Protein AF-A0A9D4T9M1-F1 (afdb_monomer_lite)

Radius of gyration: 17.15 Å; chains: 1; bounding box: 35×35×42 Å

Organism: Rhipicephalus sanguineus (NCBI:txid34632)

pLDDT: mean 81.63, std 15.63, range [40.19, 95.75]

InterPro domains:
  IPR006612 THAP-type zinc finger [PF05485] (7-50)
  IPR006612 THAP-type zinc finger [PS50950] (1-68)
  IPR026516 THAP domain-containing protein 1/10 [PTHR46600] (7-51)
  IPR038441 THAP-type zinc finger superfamily [G3DSA:6.20.210.2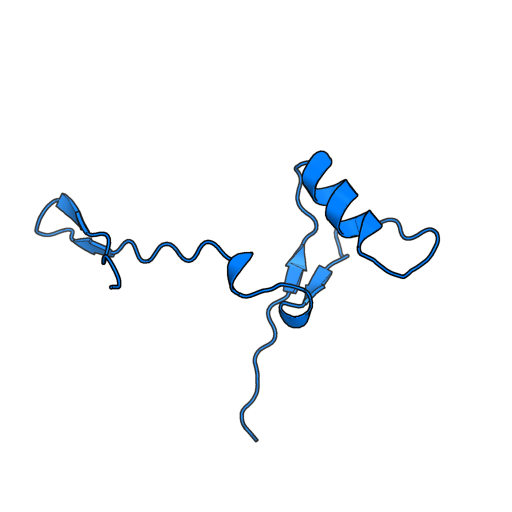0] (1-67)

Foldseek 3Di:
DPPPPWDKAFQDPPPVSNVVVVVPDPDPPDDDDRPDIDTPVSDDPVVDDDFPFDQDPVVRDTDGDDDD

Structure (mmCIF, N/CA/C/O backbone):
data_AF-A0A9D4T9M1-F1
#
_entry.id   AF-A0A9D4T9M1-F1
#
loop_
_atom_site.group_PDB
_atom_site.id
_atom_site.type_symbol
_atom_site.label_atom_id
_atom_site.label_alt_id
_atom_site.label_comp_id
_atom_site.label_asym_id
_atom_site.label_entity_id
_atom_site.label_seq_id
_atom_site.pdbx_PDB_ins_code
_atom_site.Cartn_x
_atom_site.Cartn_y
_atom_site.Cartn_z
_atom_site.occupancy
_atom_site.B_iso_or_equiv
_atom_site.auth_seq_id
_atom_site.auth_comp_id
_atom_site.auth_asym_id
_atom_site.auth_atom_id
_atom_site.pdbx_PDB_model_num
ATOM 1 N N . MET A 1 1 ? 10.158 -26.242 7.469 1.00 40.19 1 MET A N 1
ATOM 2 C CA . MET A 1 1 ? 9.516 -24.929 7.679 1.00 40.19 1 MET A CA 1
ATOM 3 C C . MET A 1 1 ? 10.037 -23.995 6.602 1.00 40.19 1 MET A C 1
ATOM 5 O O . MET A 1 1 ? 11.175 -23.563 6.697 1.00 40.19 1 MET A O 1
ATOM 9 N N . THR A 1 2 ? 9.287 -23.778 5.524 1.00 50.12 2 THR A N 1
ATOM 10 C CA . THR A 1 2 ? 9.642 -22.756 4.529 1.00 50.12 2 THR A CA 1
ATOM 11 C C . THR A 1 2 ? 9.327 -21.396 5.135 1.00 50.12 2 THR A C 1
ATOM 13 O O . THR A 1 2 ? 8.184 -21.147 5.514 1.00 50.12 2 THR A O 1
ATOM 16 N N . VAL A 1 3 ? 10.340 -20.549 5.289 1.00 55.44 3 VAL A N 1
ATOM 17 C CA . VAL A 1 3 ? 10.155 -19.170 5.743 1.00 55.44 3 VAL A CA 1
ATOM 18 C C . VAL A 1 3 ? 9.435 -18.437 4.614 1.00 55.44 3 VAL A C 1
ATOM 20 O O . VAL A 1 3 ? 9.977 -18.318 3.519 1.00 55.44 3 VAL A O 1
ATOM 23 N N . VAL A 1 4 ? 8.188 -18.029 4.839 1.00 59.53 4 VAL A N 1
ATOM 24 C CA . VAL A 1 4 ? 7.475 -17.163 3.896 1.00 59.53 4 VAL A CA 1
ATOM 25 C C . VAL A 1 4 ? 7.915 -15.749 4.246 1.00 59.53 4 VAL A C 1
ATOM 27 O O . VAL A 1 4 ? 7.469 -15.192 5.249 1.00 59.53 4 VAL A O 1
ATOM 30 N N . GLU A 1 5 ? 8.883 -15.210 3.509 1.00 62.53 5 GLU A N 1
ATOM 31 C CA . GLU A 1 5 ? 9.283 -13.813 3.669 1.00 62.53 5 GLU A CA 1
ATOM 32 C C . GLU A 1 5 ? 8.091 -12.923 3.314 1.00 62.53 5 GLU A C 1
ATOM 34 O O . GLU A 1 5 ? 7.779 -12.729 2.147 1.00 62.53 5 GLU A O 1
ATOM 39 N N . SER A 1 6 ? 7.402 -12.407 4.332 1.00 78.38 6 SER A N 1
ATOM 40 C CA . SER A 1 6 ? 6.263 -11.516 4.128 1.00 78.38 6 SER A CA 1
ATOM 41 C C . SER A 1 6 ? 6.752 -10.112 3.792 1.00 78.38 6 SER A C 1
ATOM 43 O O . SER A 1 6 ? 7.344 -9.435 4.638 1.00 78.38 6 SER A O 1
ATOM 45 N N . ALA A 1 7 ? 6.479 -9.644 2.575 1.00 90.69 7 ALA A N 1
ATOM 46 C CA . ALA A 1 7 ? 6.744 -8.259 2.205 1.00 90.69 7 ALA A CA 1
ATOM 47 C C . ALA A 1 7 ? 5.780 -7.289 2.918 1.00 90.69 7 ALA A C 1
ATOM 49 O O . ALA A 1 7 ? 4.617 -7.606 3.179 1.00 90.69 7 ALA A O 1
ATOM 50 N N . PHE A 1 8 ? 6.259 -6.075 3.211 1.00 93.62 8 PHE A N 1
ATOM 51 C CA . PHE A 1 8 ? 5.477 -5.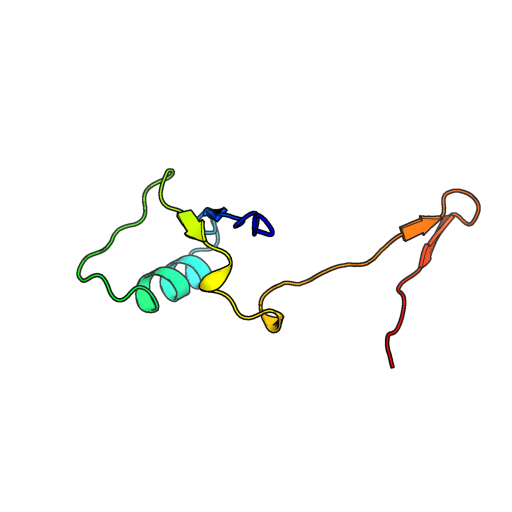001 3.831 1.00 93.62 8 PHE A CA 1
ATOM 52 C C . PHE A 1 8 ? 5.471 -3.749 2.951 1.00 93.62 8 PHE A C 1
ATOM 54 O O . PHE A 1 8 ? 6.522 -3.213 2.596 1.00 93.62 8 PHE A O 1
ATOM 61 N N . PHE A 1 9 ? 4.281 -3.224 2.667 1.00 93.88 9 PHE A N 1
ATOM 62 C CA . PHE A 1 9 ? 4.073 -2.073 1.795 1.00 93.88 9 PHE A CA 1
ATOM 63 C C . PHE A 1 9 ? 3.658 -0.840 2.592 1.00 93.88 9 PHE A C 1
ATOM 65 O O . PHE A 1 9 ? 2.789 -0.896 3.461 1.00 93.88 9 PHE A O 1
ATOM 72 N N . ALA A 1 10 ? 4.293 0.295 2.300 1.00 95.75 10 ALA A N 1
ATOM 73 C CA . ALA A 1 10 ? 3.901 1.582 2.862 1.00 95.75 10 ALA A CA 1
ATOM 74 C C . ALA A 1 10 ? 2.588 2.073 2.251 1.00 95.75 10 ALA A C 1
ATOM 76 O O . ALA A 1 10 ? 2.291 1.771 1.095 1.00 95.75 10 ALA A O 1
ATOM 77 N N . PHE A 1 11 ? 1.855 2.903 2.993 1.00 95.25 11 PHE A N 1
ATOM 78 C CA . PHE A 1 11 ? 0.720 3.609 2.411 1.00 95.25 11 PHE A CA 1
ATOM 79 C C . PHE A 1 11 ? 1.179 4.490 1.235 1.00 95.25 11 PHE A C 1
ATOM 81 O O . PHE A 1 11 ? 2.213 5.163 1.333 1.00 95.25 11 PHE A O 1
ATOM 88 N N . PRO A 1 12 ? 0.433 4.488 0.118 1.00 94.00 12 PRO A N 1
ATOM 89 C CA . PRO A 1 12 ? 0.798 5.249 -1.066 1.00 94.00 12 PRO A CA 1
ATOM 90 C C . PRO A 1 12 ? 0.684 6.758 -0.816 1.00 94.00 12 PRO A C 1
ATOM 92 O O . PRO A 1 12 ? -0.106 7.211 0.012 1.00 94.00 12 PRO A O 1
ATOM 95 N N . LYS A 1 13 ? 1.461 7.538 -1.578 1.00 92.44 13 LYS A N 1
ATOM 96 C CA . LYS A 1 13 ? 1.351 9.008 -1.611 1.00 92.44 13 LYS A CA 1
ATOM 97 C C . LYS A 1 13 ? 0.090 9.486 -2.335 1.00 92.44 13 LYS A C 1
ATOM 99 O O . LYS A 1 13 ? -0.379 10.583 -2.074 1.00 92.44 13 LYS A O 1
ATOM 104 N N . ASP A 1 14 ? -0.428 8.676 -3.257 1.00 95.19 14 ASP A N 1
ATOM 105 C CA . ASP A 1 14 ? -1.682 8.959 -3.948 1.00 95.19 14 ASP A CA 1
ATOM 106 C C . ASP A 1 14 ? -2.853 8.899 -2.961 1.00 95.19 14 ASP A C 1
ATOM 108 O O . ASP A 1 14 ? -3.142 7.851 -2.375 1.00 95.19 14 ASP A O 1
ATOM 112 N N . GLU A 1 15 ? -3.523 10.034 -2.777 1.00 94.50 15 GLU A N 1
ATOM 113 C CA . GLU A 1 15 ? -4.560 10.192 -1.758 1.00 94.50 15 GLU A CA 1
ATOM 114 C C . GLU A 1 15 ? -5.800 9.333 -2.039 1.00 94.50 15 GLU A C 1
ATOM 116 O O . GLU A 1 15 ? -6.426 8.832 -1.104 1.00 94.50 15 GLU A O 1
ATOM 121 N N . ALA A 1 16 ? -6.150 9.097 -3.308 1.00 95.62 16 ALA A N 1
ATOM 122 C CA . ALA A 1 16 ? -7.298 8.264 -3.658 1.00 95.62 16 ALA A CA 1
ATOM 123 C C . ALA A 1 16 ? -7.052 6.796 -3.275 1.00 95.62 16 ALA A C 1
ATOM 125 O O . ALA A 1 16 ? -7.864 6.176 -2.579 1.00 95.62 16 ALA A O 1
ATOM 126 N N . ARG A 1 17 ? -5.890 6.252 -3.648 1.00 93.50 17 ARG A N 1
ATOM 127 C CA . ARG A 1 17 ? -5.488 4.888 -3.293 1.00 93.50 17 ARG A CA 1
ATOM 128 C C . ARG A 1 17 ? -5.291 4.733 -1.787 1.00 93.50 17 ARG A C 1
ATOM 130 O O . ARG A 1 17 ? -5.731 3.737 -1.216 1.00 93.50 17 ARG A O 1
ATOM 137 N N . LYS A 1 18 ? -4.695 5.731 -1.130 1.00 94.62 18 LYS A N 1
ATOM 138 C CA . LYS A 1 18 ? -4.517 5.753 0.328 1.00 94.62 18 LYS A CA 1
ATOM 139 C C . LYS A 1 18 ? -5.859 5.677 1.055 1.00 94.62 18 LYS A C 1
ATOM 141 O O . LYS A 1 18 ? -6.010 4.848 1.948 1.00 94.62 18 LYS A O 1
ATOM 146 N N . LYS A 1 19 ? -6.855 6.468 0.638 1.00 94.50 19 LYS A N 1
ATOM 147 C CA . LYS A 1 19 ? -8.225 6.400 1.179 1.00 94.50 19 LYS A CA 1
ATOM 148 C C . LYS A 1 19 ? -8.856 5.024 0.976 1.00 94.50 19 LYS A C 1
ATOM 150 O O . LYS A 1 19 ? -9.495 4.520 1.895 1.00 94.50 19 LYS A O 1
ATOM 155 N N . SER A 1 20 ? -8.639 4.393 -0.181 1.00 94.00 20 SER A N 1
ATOM 156 C CA . SER A 1 20 ? -9.116 3.026 -0.430 1.00 94.00 20 SER A CA 1
ATOM 157 C C . SER A 1 20 ? -8.511 2.017 0.550 1.00 94.00 20 SER A C 1
ATOM 159 O O . SER A 1 20 ? -9.233 1.180 1.083 1.00 94.00 20 SER A O 1
ATOM 161 N N . TRP A 1 21 ? -7.209 2.115 0.832 1.00 95.50 21 TRP A N 1
ATOM 162 C CA . TRP A 1 21 ? -6.536 1.237 1.796 1.00 95.50 21 TRP A CA 1
ATOM 163 C C . TRP A 1 21 ? -7.028 1.467 3.228 1.00 95.50 21 TRP A C 1
ATOM 165 O O . TRP A 1 21 ? -7.247 0.508 3.961 1.00 95.50 21 TRP A O 1
ATOM 175 N N . ILE A 1 22 ? -7.243 2.726 3.627 1.00 94.31 22 ILE A N 1
ATOM 176 C CA . ILE A 1 22 ? -7.803 3.062 4.946 1.00 94.31 22 ILE A CA 1
ATOM 177 C C . ILE A 1 22 ? -9.219 2.495 5.082 1.00 94.31 22 ILE A C 1
ATOM 179 O O . ILE A 1 22 ? -9.531 1.894 6.102 1.00 94.31 22 ILE A O 1
ATOM 183 N N . LYS A 1 23 ? -10.054 2.622 4.044 1.00 93.50 23 LYS A N 1
ATOM 184 C CA . LYS A 1 23 ? -11.424 2.086 4.037 1.00 93.50 23 LYS A CA 1
ATOM 185 C C . LYS A 1 23 ? -11.464 0.557 4.133 1.00 93.50 23 LYS A C 1
ATOM 187 O O . LYS A 1 23 ? -12.389 0.017 4.727 1.00 93.50 23 LYS A O 1
ATOM 192 N N . ALA A 1 24 ? -10.488 -0.129 3.540 1.00 93.44 24 ALA A N 1
ATOM 193 C CA . ALA A 1 24 ? -10.365 -1.584 3.622 1.00 93.44 24 ALA A CA 1
ATOM 194 C C . ALA A 1 24 ? -9.834 -2.067 4.984 1.00 93.44 24 ALA A C 1
ATOM 196 O O . ALA A 1 24 ? -9.942 -3.250 5.302 1.00 93.44 24 ALA A O 1
ATOM 197 N N . ASN A 1 25 ? -9.259 -1.175 5.796 1.00 90.94 25 ASN A N 1
ATOM 198 C CA . ASN A 1 25 ? -8.772 -1.524 7.120 1.00 90.94 25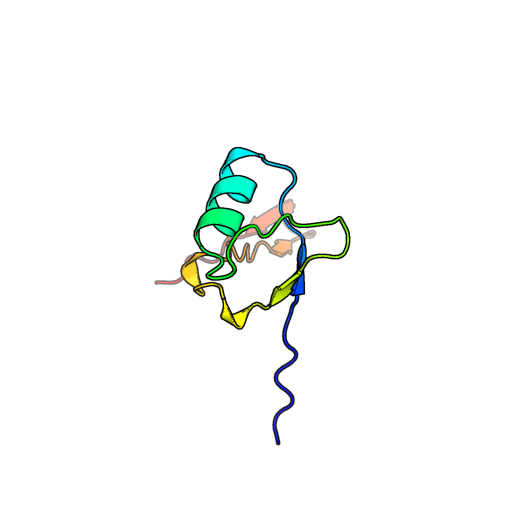 ASN A CA 1
ATOM 199 C C . ASN A 1 25 ? -9.957 -1.667 8.095 1.00 90.94 25 ASN A C 1
ATOM 201 O O . ASN A 1 25 ? -10.706 -0.708 8.279 1.00 90.94 25 ASN A O 1
ATOM 205 N N . PRO A 1 26 ? -10.124 -2.819 8.771 1.00 90.69 26 PRO A N 1
ATOM 206 C CA . PRO A 1 26 ? -11.238 -3.031 9.698 1.00 90.69 26 PRO A CA 1
ATOM 207 C C . PRO A 1 26 ? -11.122 -2.217 10.997 1.00 90.69 26 PRO A C 1
ATOM 209 O O . PRO A 1 26 ? -12.059 -2.187 11.794 1.00 90.69 26 PRO A O 1
ATOM 212 N N . ARG A 1 27 ? -9.975 -1.577 11.260 1.00 91.94 27 ARG A N 1
ATOM 213 C CA . ARG A 1 27 ? -9.771 -0.770 12.467 1.00 91.94 27 ARG A CA 1
ATOM 214 C C . ARG A 1 27 ? -10.528 0.551 12.364 1.00 91.94 27 ARG A C 1
ATOM 216 O O . ARG A 1 27 ? -10.246 1.376 11.497 1.00 91.94 27 ARG A O 1
ATOM 223 N N . LYS A 1 28 ? -11.439 0.772 13.311 1.00 90.62 28 LYS A N 1
ATOM 224 C CA . LYS A 1 28 ? -12.147 2.044 13.469 1.00 90.62 28 LYS A CA 1
ATOM 225 C C . LYS A 1 28 ? -11.153 3.174 13.774 1.00 90.62 28 LYS A C 1
ATOM 227 O O . LYS A 1 28 ? -10.208 2.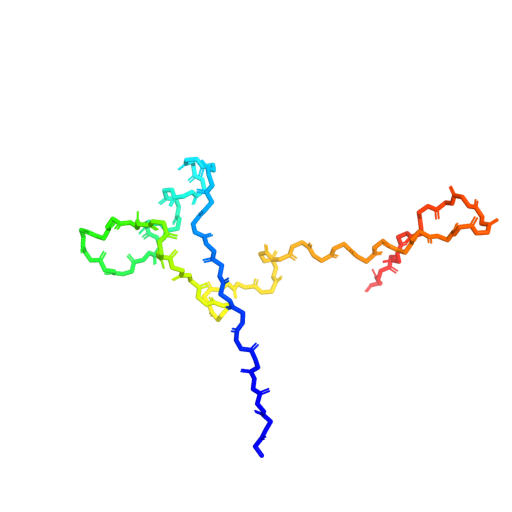970 14.532 1.00 90.62 28 LYS A O 1
ATOM 232 N N . ASP A 1 29 ? -11.372 4.338 13.164 1.00 89.50 29 ASP A N 1
ATOM 233 C CA . ASP A 1 29 ? -10.608 5.575 13.392 1.00 89.50 29 ASP A CA 1
ATOM 234 C C . ASP A 1 29 ? -9.090 5.450 13.128 1.00 89.50 29 ASP A C 1
ATOM 236 O O . ASP A 1 29 ? -8.266 6.185 13.676 1.00 89.50 29 ASP A O 1
ATOM 240 N N . PHE A 1 30 ? -8.692 4.519 12.254 1.00 90.88 30 PHE A N 1
ATOM 241 C CA . PHE A 1 30 ? -7.290 4.311 11.910 1.00 90.88 30 PHE A CA 1
ATOM 242 C C . PHE A 1 30 ? -6.750 5.408 10.982 1.00 90.88 30 PHE A C 1
ATOM 244 O O . PHE A 1 30 ? -7.200 5.567 9.847 1.00 90.88 30 PHE A O 1
ATOM 251 N N . THR A 1 31 ? -5.707 6.104 11.442 1.00 93.31 31 THR A N 1
ATOM 252 C CA . THR A 1 31 ? -4.940 7.056 10.629 1.00 93.31 31 THR A CA 1
ATOM 253 C C . THR A 1 31 ? -3.526 6.516 10.399 1.00 93.31 31 THR A C 1
ATOM 255 O O . THR A 1 31 ? -2.764 6.389 11.360 1.00 93.31 31 THR A O 1
ATOM 258 N N . PRO A 1 32 ? -3.137 6.188 9.152 1.00 93.62 32 PRO A N 1
ATOM 259 C CA . PRO A 1 32 ? -1.807 5.666 8.876 1.00 93.62 32 PRO A CA 1
ATOM 260 C C . PRO A 1 32 ? -0.737 6.746 9.063 1.00 93.62 32 PRO A C 1
ATOM 262 O O . PRO A 1 32 ? -0.845 7.852 8.532 1.00 93.62 32 PRO A O 1
ATOM 265 N N . SER A 1 33 ? 0.331 6.390 9.772 1.00 93.38 33 SER A N 1
ATOM 266 C CA . SER A 1 33 ? 1.560 7.180 9.884 1.00 93.38 33 SER A CA 1
ATOM 267 C C . SER A 1 33 ? 2.591 6.764 8.829 1.00 93.38 33 SER A C 1
ATOM 269 O O . SER A 1 33 ? 2.412 5.774 8.117 1.00 93.38 33 SER A O 1
ATOM 271 N N . ILE A 1 34 ? 3.729 7.461 8.770 1.00 91.56 34 ILE A N 1
ATOM 272 C CA . ILE A 1 34 ? 4.858 7.098 7.890 1.00 91.56 34 ILE A CA 1
ATOM 273 C C . ILE A 1 34 ? 5.420 5.689 8.168 1.00 91.56 34 ILE A C 1
ATOM 275 O O . ILE A 1 34 ? 6.021 5.064 7.291 1.00 91.56 34 ILE A O 1
ATOM 279 N N . HIS A 1 35 ? 5.197 5.177 9.381 1.00 94.25 35 HIS A N 1
ATOM 280 C CA . HIS A 1 35 ? 5.624 3.848 9.815 1.00 94.25 35 HIS A CA 1
ATOM 281 C C . HIS A 1 35 ? 4.532 2.789 9.632 1.00 94.25 35 HIS A C 1
ATOM 283 O O . HIS A 1 35 ? 4.798 1.605 9.811 1.00 94.25 35 HIS A O 1
ATOM 289 N N . SER A 1 36 ? 3.312 3.184 9.259 1.00 94.56 36 SER A N 1
ATOM 290 C CA . SER A 1 36 ? 2.227 2.240 8.995 1.00 94.56 36 SER A CA 1
ATOM 291 C C . SER A 1 36 ? 2.486 1.473 7.702 1.00 94.56 36 SER A C 1
ATOM 293 O O . SER A 1 36 ? 2.703 2.069 6.643 1.00 94.56 36 SER A O 1
ATOM 295 N N . LYS A 1 37 ? 2.455 0.142 7.798 1.00 94.69 37 LYS A N 1
ATOM 296 C CA . LYS A 1 37 ? 2.655 -0.787 6.684 1.00 94.69 37 LYS A CA 1
ATOM 297 C C . LYS A 1 37 ? 1.523 -1.810 6.625 1.00 94.69 37 LYS A C 1
ATOM 299 O O . LYS A 1 37 ? 0.884 -2.084 7.638 1.00 94.69 37 LYS A O 1
ATOM 304 N N . VAL A 1 38 ? 1.320 -2.385 5.446 1.00 93.62 38 VAL A N 1
ATOM 305 C CA . VAL A 1 38 ? 0.381 -3.483 5.187 1.00 93.62 38 VAL A CA 1
ATOM 306 C C . VAL A 1 38 ? 1.181 -4.658 4.624 1.00 93.62 38 VAL A C 1
ATOM 308 O O . VAL A 1 38 ? 1.981 -4.453 3.712 1.00 93.62 38 VAL A O 1
ATOM 311 N N . CYS A 1 39 ? 1.029 -5.862 5.181 1.00 92.94 39 CYS A N 1
ATOM 312 C CA . CYS A 1 39 ? 1.727 -7.040 4.659 1.00 92.94 39 CYS A CA 1
ATOM 313 C C . CYS A 1 39 ? 1.112 -7.528 3.339 1.00 92.94 39 CYS A C 1
ATOM 315 O O . CYS A 1 39 ? -0.055 -7.262 3.049 1.00 92.94 39 CYS A O 1
ATOM 317 N N . GLU A 1 40 ? 1.898 -8.257 2.549 1.00 92.38 40 GLU A N 1
ATOM 318 C CA . GLU A 1 40 ? 1.487 -8.781 1.240 1.00 92.38 40 GLU A CA 1
ATOM 319 C C . GLU A 1 40 ? 0.225 -9.648 1.279 1.00 92.38 40 GLU A C 1
ATOM 321 O O . GLU A 1 40 ? -0.545 -9.641 0.327 1.00 92.38 40 GLU A O 1
ATOM 326 N N . LEU A 1 41 ? -0.034 -10.315 2.407 1.00 91.25 41 LEU A N 1
ATOM 327 C CA . LEU A 1 41 ? -1.192 -11.191 2.606 1.00 91.25 41 LEU A CA 1
ATOM 328 C C . LEU A 1 41 ? -2.539 -10.450 2.547 1.00 91.25 41 LEU A C 1
ATOM 330 O O . LEU A 1 41 ? -3.584 -11.085 2.448 1.00 91.25 41 LEU A O 1
ATOM 334 N N . HIS A 1 42 ? -2.530 -9.118 2.634 1.00 92.50 42 HIS A N 1
ATOM 335 C CA . HIS A 1 42 ? -3.728 -8.290 2.480 1.00 92.50 42 HIS A CA 1
ATOM 336 C C . HIS A 1 42 ? -4.026 -7.900 1.028 1.00 92.50 42 HIS A C 1
ATOM 338 O O . HIS A 1 42 ? -5.029 -7.230 0.784 1.00 92.50 42 HIS A O 1
ATOM 344 N N . PHE A 1 43 ? -3.171 -8.289 0.085 1.00 90.50 43 PHE A N 1
ATOM 345 C CA . PHE A 1 43 ? -3.344 -8.022 -1.335 1.00 90.50 43 PHE A CA 1
ATOM 346 C C . PHE A 1 43 ? -3.613 -9.317 -2.083 1.00 90.50 43 PHE A C 1
ATOM 348 O O . PHE A 1 43 ? -3.135 -10.391 -1.715 1.00 90.50 43 PHE A O 1
ATOM 355 N N . LEU A 1 44 ? -4.373 -9.205 -3.164 1.00 91.25 44 LEU A N 1
ATOM 356 C CA . LEU A 1 44 ? -4.484 -10.276 -4.135 1.00 91.25 44 LEU A CA 1
ATOM 357 C C . LEU A 1 44 ? -3.263 -10.242 -5.050 1.00 91.25 44 LEU A C 1
ATOM 359 O O . LEU A 1 44 ? -2.707 -9.185 -5.338 1.00 91.25 44 LEU A O 1
ATOM 363 N N . GLU A 1 45 ? -2.892 -11.396 -5.596 1.00 88.31 45 GLU A N 1
ATOM 364 C CA . GLU A 1 45 ? -1.805 -11.478 -6.578 1.00 88.31 45 GLU A CA 1
ATOM 365 C C . GLU A 1 45 ? -2.052 -10.547 -7.786 1.00 88.31 45 GLU A C 1
ATOM 367 O O . GLU A 1 45 ? -1.123 -9.947 -8.320 1.00 88.31 45 GLU A O 1
ATOM 372 N N . ALA A 1 46 ? -3.322 -10.352 -8.160 1.00 89.12 46 ALA A N 1
ATOM 373 C CA . ALA A 1 46 ? -3.744 -9.441 -9.225 1.00 89.12 46 ALA A CA 1
ATOM 374 C C . ALA A 1 46 ? -3.532 -7.946 -8.907 1.00 89.12 46 ALA A C 1
ATOM 376 O O . ALA A 1 46 ? -3.497 -7.133 -9.832 1.00 89.12 46 ALA A O 1
ATOM 377 N N . ASP A 1 47 ? -3.364 -7.572 -7.634 1.00 89.50 47 ASP A N 1
ATOM 378 C CA . ASP A 1 47 ? -3.061 -6.191 -7.237 1.00 89.50 47 ASP A CA 1
ATOM 379 C C . ASP A 1 47 ? -1.595 -5.822 -7.533 1.00 89.50 47 ASP A C 1
ATOM 381 O O . ASP A 1 47 ? -1.240 -4.638 -7.602 1.00 89.50 47 ASP A O 1
ATOM 385 N N . PHE A 1 48 ? -0.730 -6.823 -7.741 1.00 88.56 48 PHE A N 1
ATOM 386 C CA . PHE A 1 48 ? 0.681 -6.629 -8.052 1.00 88.56 48 PHE A CA 1
ATOM 387 C C . PHE A 1 48 ? 0.932 -6.595 -9.560 1.00 88.56 48 PHE A C 1
ATOM 389 O O . PHE A 1 48 ? 0.787 -7.578 -10.283 1.00 88.56 48 PHE A O 1
ATOM 396 N N . ILE A 1 49 ? 1.437 -5.460 -10.047 1.00 86.56 49 ILE A N 1
ATOM 397 C CA . ILE A 1 49 ? 1.911 -5.344 -11.429 1.00 86.56 49 ILE A CA 1
ATOM 398 C C . ILE A 1 49 ? 3.358 -5.852 -11.498 1.00 86.56 49 ILE A C 1
ATOM 400 O O . ILE A 1 49 ? 4.311 -5.079 -11.376 1.00 86.56 49 ILE A O 1
ATOM 404 N N . ARG A 1 50 ? 3.537 -7.159 -11.721 1.00 81.62 50 ARG A N 1
ATOM 405 C CA . ARG A 1 50 ? 4.858 -7.762 -11.961 1.00 81.62 50 ARG A CA 1
ATOM 406 C C . ARG A 1 50 ? 5.294 -7.514 -13.407 1.00 81.62 50 ARG A C 1
ATOM 408 O O . ARG A 1 50 ? 4.924 -8.246 -14.321 1.00 81.62 50 ARG A O 1
ATOM 415 N N . LYS A 1 51 ? 6.092 -6.471 -13.646 1.00 74.88 51 LYS A N 1
ATOM 416 C CA . LYS A 1 51 ? 6.710 -6.260 -14.965 1.00 74.88 51 LYS A CA 1
ATOM 417 C C . LYS A 1 51 ? 7.939 -7.159 -15.103 1.00 74.88 51 LYS A C 1
ATOM 419 O O . LYS A 1 51 ? 9.016 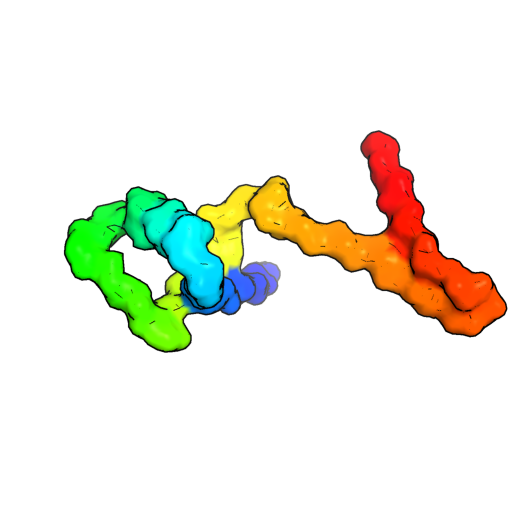-6.814 -14.633 1.00 74.88 51 LYS A O 1
ATOM 424 N N . LEU A 1 52 ? 7.789 -8.290 -15.789 1.00 64.56 52 LEU A N 1
ATOM 425 C CA . LEU A 1 52 ? 8.920 -9.071 -16.299 1.00 64.56 52 LEU A CA 1
ATOM 426 C C . LEU A 1 52 ? 9.460 -8.393 -17.564 1.00 64.56 52 LEU A C 1
ATOM 428 O O . LEU A 1 52 ? 9.234 -8.85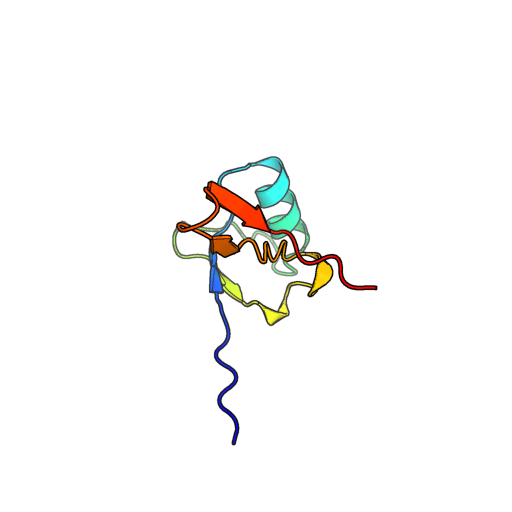8 -18.679 1.00 64.56 52 LEU A O 1
ATOM 432 N N . SER A 1 53 ? 10.108 -7.241 -17.409 1.00 61.53 53 SER A N 1
ATOM 433 C CA . SER A 1 53 ? 10.858 -6.622 -18.500 1.00 61.53 53 SER A CA 1
ATOM 434 C C . SER A 1 53 ? 12.335 -6.924 -18.305 1.00 61.53 53 SER A C 1
ATOM 436 O O . SER A 1 53 ? 12.968 -6.340 -17.428 1.00 61.53 53 SER A O 1
ATOM 438 N N . HIS A 1 54 ? 12.878 -7.824 -19.123 1.00 59.28 54 HIS A N 1
ATOM 439 C CA . HIS A 1 54 ? 14.322 -7.953 -19.272 1.00 59.28 54 HIS A CA 1
ATOM 440 C C . HIS A 1 54 ? 14.768 -6.970 -20.359 1.00 59.28 54 HIS A C 1
ATOM 442 O O . HIS A 1 54 ? 14.249 -6.995 -21.481 1.00 59.28 54 HIS A O 1
ATOM 448 N N . PHE A 1 55 ? 15.682 -6.066 -20.008 1.00 65.38 55 PHE A N 1
ATOM 449 C CA . PHE A 1 55 ? 16.380 -5.241 -20.985 1.00 65.38 55 PHE A CA 1
ATOM 450 C C . PHE A 1 55 ? 17.567 -6.049 -21.495 1.00 65.38 55 PHE A C 1
ATOM 452 O O . PHE A 1 55 ? 18.517 -6.307 -20.760 1.00 65.38 55 PHE A O 1
ATOM 459 N N . ASP A 1 56 ? 17.482 -6.495 -22.742 1.00 67.19 56 ASP A N 1
ATOM 460 C CA . ASP A 1 56 ? 18.593 -7.163 -23.394 1.00 67.19 56 ASP A CA 1
ATOM 461 C C . ASP A 1 56 ? 19.527 -6.091 -23.975 1.00 67.19 56 ASP A C 1
ATOM 463 O O . ASP A 1 56 ? 19.221 -5.443 -24.978 1.00 67.19 56 ASP A O 1
ATOM 467 N N . ALA A 1 57 ? 20.653 -5.861 -23.295 1.00 68.00 57 ALA A N 1
ATOM 468 C CA . ALA A 1 57 ? 21.626 -4.839 -23.678 1.00 68.00 57 ALA A CA 1
ATOM 469 C C . ALA A 1 57 ? 22.300 -5.129 -25.033 1.00 68.00 57 ALA A C 1
ATOM 471 O O . ALA A 1 57 ? 22.777 -4.200 -25.678 1.00 68.00 57 ALA A O 1
ATOM 472 N N . ALA A 1 58 ? 22.309 -6.389 -25.484 1.00 73.06 58 ALA A N 1
ATOM 473 C CA . ALA A 1 58 ? 22.862 -6.778 -26.779 1.00 73.06 58 ALA A CA 1
ATOM 474 C C . ALA A 1 58 ? 21.941 -6.394 -27.953 1.00 73.06 58 ALA A C 1
ATOM 476 O O . ALA A 1 58 ? 22.418 -6.076 -29.038 1.00 73.06 58 ALA A O 1
ATOM 477 N N . SER A 1 59 ? 20.624 -6.389 -27.740 1.00 69.12 59 SER A N 1
ATOM 478 C CA . SER A 1 59 ? 19.612 -6.096 -28.763 1.00 69.12 59 SER A CA 1
ATOM 479 C C . SER A 1 59 ? 18.937 -4.731 -28.602 1.00 69.12 59 SER A C 1
ATOM 481 O O . SER A 1 59 ? 18.196 -4.313 -29.493 1.00 69.12 59 SER A O 1
ATOM 483 N N . GLY A 1 60 ? 19.173 -4.027 -27.488 1.00 73.06 60 GLY A N 1
ATOM 484 C CA . GLY A 1 60 ? 18.621 -2.697 -27.209 1.00 73.06 60 GLY A CA 1
ATOM 485 C C . GLY A 1 60 ? 17.094 -2.672 -27.088 1.00 73.06 60 GLY A C 1
ATOM 486 O O . GLY A 1 60 ? 16.477 -1.617 -27.236 1.00 73.06 60 GLY A O 1
ATOM 487 N N . ARG A 1 61 ? 16.459 -3.829 -26.866 1.00 67.44 61 ARG A N 1
ATOM 488 C CA . ARG A 1 61 ? 14.999 -3.985 -26.874 1.00 67.44 61 ARG A CA 1
ATOM 489 C C . ARG A 1 61 ? 14.496 -4.529 -25.542 1.00 67.44 61 ARG A C 1
ATOM 491 O O . ARG A 1 61 ? 15.090 -5.417 -24.935 1.00 67.44 61 ARG A O 1
ATOM 498 N N . THR A 1 62 ? 13.352 -4.011 -25.102 1.00 64.25 62 THR A N 1
ATOM 499 C CA . THR A 1 62 ? 12.626 -4.545 -23.948 1.00 64.25 62 THR A CA 1
ATOM 500 C C . THR A 1 62 ? 11.758 -5.713 -24.397 1.00 64.25 62 THR A C 1
ATOM 502 O O . THR A 1 62 ? 10.776 -5.525 -25.116 1.00 64.25 62 THR A O 1
ATOM 505 N N . LEU A 1 63 ? 12.108 -6.924 -23.966 1.00 67.94 63 LEU A N 1
ATOM 506 C CA . LEU A 1 63 ? 11.324 -8.119 -24.259 1.00 67.94 63 LEU A CA 1
ATOM 507 C C . LEU A 1 63 ? 10.270 -8.301 -23.164 1.00 67.94 63 LEU A C 1
ATOM 509 O O . LEU A 1 63 ? 10.597 -8.544 -22.003 1.00 67.94 63 LEU A O 1
ATOM 513 N N . GLN A 1 64 ? 8.994 -8.171 -23.530 1.00 59.12 64 GLN A N 1
ATOM 514 C CA . GLN A 1 64 ? 7.881 -8.571 -22.671 1.00 59.12 64 GLN A CA 1
ATOM 515 C C . GLN A 1 64 ? 7.489 -10.006 -23.006 1.00 59.12 64 GLN A C 1
ATOM 517 O O . GLN A 1 64 ? 7.114 -10.317 -24.139 1.00 59.12 64 GLN A O 1
ATOM 522 N N . ARG A 1 65 ? 7.559 -10.895 -22.015 1.00 55.91 65 ARG A N 1
ATOM 523 C CA . ARG A 1 65 ? 7.146 -12.285 -22.189 1.00 55.91 65 ARG A CA 1
ATOM 524 C C . ARG A 1 65 ? 5.618 -12.358 -22.095 1.00 55.91 65 ARG A C 1
ATOM 526 O O . ARG A 1 65 ? 5.058 -12.211 -21.015 1.00 55.91 65 ARG A O 1
ATOM 533 N N . ARG A 1 66 ? 4.939 -12.553 -23.229 1.00 52.53 66 ARG A N 1
ATOM 534 C CA . ARG A 1 66 ? 3.498 -12.851 -23.256 1.00 52.53 66 ARG A CA 1
ATOM 535 C C . ARG A 1 66 ? 3.286 -14.266 -22.717 1.00 52.53 66 ARG A C 1
ATOM 537 O O . ARG A 1 66 ? 3.665 -15.231 -23.375 1.00 52.53 66 ARG A O 1
ATOM 544 N N . THR A 1 67 ? 2.734 -14.392 -21.517 1.00 53.34 67 THR A N 1
ATOM 545 C CA . THR A 1 67 ? 2.218 -15.669 -21.008 1.00 53.34 67 THR A CA 1
ATOM 546 C C . THR A 1 67 ? 0.840 -15.935 -21.610 1.00 53.34 67 THR A C 1
ATOM 548 O O . THR A 1 67 ? 0.059 -15.002 -21.793 1.00 53.34 67 THR A O 1
ATOM 551 N N . ARG A 1 68 ? 0.628 -17.193 -22.006 1.00 45.84 68 ARG A N 1
ATOM 552 C CA . ARG A 1 68 ? -0.529 -17.703 -22.749 1.00 45.84 68 ARG A CA 1
ATOM 553 C C . ARG A 1 68 ? -1.729 -17.929 -21.840 1.00 45.84 68 ARG A C 1
ATOM 555 O O . ARG A 1 68 ? -1.484 -18.291 -20.669 1.00 45.84 68 ARG A O 1
#

Sequence (68 aa):
MTVVESAFFAFPKDEARKKSWIKANPRKDFTPSIHSKVCELHFLEADFIRKLSHFDAASGRTLQRRTR

Secondary structure (DSSP, 8-state):
-------EEEPPS-HHHHHHHHHH--STT----TT-EEEGGGS-GGGS----EEEETTTTEEEE----